Protein AF-A0A915DKQ3-F1 (afdb_monomer_lite)

InterPro domains:
  IPR008906 HAT, C-terminal dimerisation domain [PF05699] (6-49)
  IPR012337 Ribonuclease H-like superfamily [SSF53098] (5-55)

Radius of gyration: 16.56 Å; chains: 1; bounding box: 36×18×45 Å

Secondary structure (DSSP, 8-state):
-HHHHHHHHHHHHHS-SSSHHHHHHHHHTHHHHH-TTT---HHHHHHHHHHHHHTT-

Organism: NCBI:txid166011

Structure (mmCIF, N/CA/C/O backbone):
data_AF-A0A915DKQ3-F1
#
_entry.id   AF-A0A915DKQ3-F1
#
loop_
_atom_site.group_PDB
_atom_site.id
_atom_site.type_symbol
_atom_site.label_atom_id
_atom_site.label_alt_id
_atom_site.label_comp_id
_atom_site.label_asym_id
_atom_site.label_entity_id
_atom_site.label_seq_id
_atom_site.pdbx_PDB_ins_code
_atom_site.Cartn_x
_atom_site.Cartn_y
_atom_site.Cartn_z
_atom_site.occupancy
_atom_site.B_iso_or_equiv
_atom_site.auth_seq_id
_atom_site.auth_comp_id
_atom_site.auth_asym_id
_atom_site.auth_atom_id
_atom_site.pdbx_PDB_model_num
ATOM 1 N N . ASP A 1 1 ? 18.636 -8.870 -24.354 1.00 64.12 1 ASP A N 1
ATOM 2 C CA . ASP A 1 1 ? 18.847 -7.576 -23.671 1.00 64.12 1 ASP A CA 1
ATOM 3 C C . ASP A 1 1 ? 17.594 -6.854 -23.186 1.00 64.12 1 ASP A C 1
ATOM 5 O O . ASP A 1 1 ? 17.584 -6.457 -22.031 1.00 64.12 1 ASP A O 1
ATOM 9 N N . TRP A 1 2 ? 16.502 -6.744 -23.952 1.00 83.06 2 TRP A N 1
ATOM 10 C CA . TRP A 1 2 ? 15.304 -5.994 -23.510 1.00 83.06 2 TRP A CA 1
ATOM 11 C C . TRP A 1 2 ? 14.522 -6.582 -22.325 1.00 83.06 2 TRP A C 1
ATOM 13 O O . TRP A 1 2 ? 13.782 -5.858 -21.669 1.00 83.06 2 TRP A O 1
ATOM 23 N N . HIS A 1 3 ? 14.693 -7.870 -22.021 1.00 89.38 3 HIS A N 1
ATOM 24 C CA . HIS A 1 3 ? 14.002 -8.529 -20.908 1.00 89.38 3 HIS A CA 1
ATOM 25 C C . HIS A 1 3 ? 14.342 -7.894 -19.552 1.00 89.38 3 HIS A C 1
ATOM 27 O O . HIS A 1 3 ? 13.444 -7.635 -18.760 1.00 89.38 3 HIS A O 1
ATOM 33 N N . TYR A 1 4 ? 15.615 -7.573 -19.309 1.00 92.56 4 TYR A N 1
ATOM 34 C CA . TYR A 1 4 ? 16.035 -6.927 -18.061 1.00 92.56 4 TYR A CA 1
ATOM 35 C C . TYR A 1 4 ? 15.511 -5.492 -17.955 1.00 92.56 4 TYR A C 1
ATOM 37 O O . TYR A 1 4 ? 15.089 -5.071 -16.882 1.00 92.56 4 TYR A O 1
ATOM 45 N N . LEU A 1 5 ? 15.470 -4.764 -19.077 1.00 93.12 5 LEU A N 1
ATOM 46 C CA . LEU A 1 5 ? 14.896 -3.420 -19.115 1.00 93.12 5 LEU A CA 1
ATOM 47 C C . LEU A 1 5 ? 13.387 -3.442 -18.847 1.00 93.12 5 LEU A C 1
ATOM 49 O O . LEU A 1 5 ? 12.887 -2.579 -18.137 1.00 93.12 5 LEU A O 1
ATOM 53 N N . ALA A 1 6 ? 12.670 -4.427 -19.389 1.00 94.44 6 ALA A N 1
ATOM 54 C CA . ALA A 1 6 ? 11.235 -4.574 -19.171 1.00 94.44 6 ALA A CA 1
ATOM 55 C C . ALA A 1 6 ? 10.907 -4.872 -17.700 1.00 94.44 6 ALA A C 1
ATOM 57 O O . ALA A 1 6 ? 9.995 -4.262 -17.147 1.00 94.44 6 ALA A O 1
ATOM 58 N N . VAL A 1 7 ? 11.675 -5.756 -17.053 1.00 95.75 7 VAL A N 1
ATOM 59 C CA . VAL A 1 7 ? 11.525 -6.052 -15.617 1.00 95.75 7 VAL A CA 1
ATOM 60 C C . VAL A 1 7 ? 11.781 -4.795 -14.783 1.00 95.75 7 VAL A C 1
ATOM 62 O O . VAL A 1 7 ? 10.941 -4.424 -13.968 1.00 95.75 7 VAL A O 1
ATOM 65 N N . LEU A 1 8 ? 12.880 -4.084 -15.054 1.00 95.00 8 LEU A N 1
ATOM 66 C CA . LEU A 1 8 ? 13.219 -2.846 -14.350 1.00 95.00 8 LEU A CA 1
ATOM 67 C C . LEU A 1 8 ? 12.162 -1.749 -14.559 1.00 95.00 8 LEU A C 1
ATOM 69 O O . LEU A 1 8 ? 11.798 -1.042 -13.622 1.00 95.00 8 LEU A O 1
ATOM 73 N N . ALA A 1 9 ? 11.636 -1.614 -15.777 1.00 94.75 9 ALA A N 1
ATOM 74 C CA . ALA A 1 9 ? 10.580 -0.656 -16.074 1.00 94.75 9 ALA A CA 1
ATOM 75 C C . ALA A 1 9 ? 9.300 -0.965 -15.285 1.00 94.75 9 ALA A C 1
ATOM 77 O O . ALA A 1 9 ? 8.688 -0.042 -14.756 1.00 94.75 9 ALA A O 1
ATOM 78 N N . LEU A 1 10 ? 8.914 -2.239 -15.163 1.00 95.38 10 LEU A N 1
ATOM 79 C CA . LEU A 1 10 ? 7.758 -2.635 -14.355 1.00 95.38 10 LEU A CA 1
ATOM 80 C C . LEU A 1 10 ? 7.967 -2.323 -12.872 1.00 95.38 10 LEU A C 1
ATOM 82 O O . LEU A 1 10 ? 7.065 -1.771 -12.246 1.00 95.38 10 LEU A O 1
ATOM 86 N N . GLU A 1 11 ? 9.147 -2.612 -12.322 1.00 94.44 11 GLU A N 1
ATOM 87 C CA . GLU A 1 11 ? 9.463 -2.285 -10.928 1.00 94.44 11 GLU A CA 1
ATOM 88 C C . GLU A 1 11 ? 9.365 -0.777 -10.676 1.00 94.44 11 GLU A C 1
ATOM 90 O O . GLU A 1 11 ? 8.651 -0.355 -9.768 1.00 94.44 11 GLU A O 1
ATOM 95 N N . VAL A 1 12 ? 9.989 0.047 -11.524 1.00 94.88 12 VAL A N 1
ATOM 96 C CA . VAL A 1 12 ? 9.974 1.512 -11.380 1.00 94.88 12 VAL A CA 1
ATOM 97 C C . VAL A 1 12 ? 8.565 2.083 -11.545 1.00 94.88 12 VAL A C 1
ATOM 99 O O . VAL A 1 12 ? 8.149 2.926 -10.752 1.00 94.88 12 VAL A O 1
ATOM 102 N N . LEU A 1 13 ? 7.812 1.622 -12.547 1.00 94.06 13 LEU A N 1
ATOM 103 C CA . LEU A 1 13 ? 6.456 2.113 -12.815 1.00 94.06 13 LEU A CA 1
ATOM 104 C C . LEU A 1 13 ? 5.430 1.634 -11.779 1.00 94.06 13 LEU A C 1
ATOM 106 O O . LEU A 1 13 ? 4.384 2.263 -11.633 1.00 94.06 13 LEU A O 1
ATOM 110 N N . SER A 1 14 ? 5.715 0.546 -11.056 1.00 91.81 14 SER A N 1
ATOM 111 C CA . SER A 1 14 ? 4.853 0.056 -9.975 1.00 91.81 14 SER A CA 1
ATOM 112 C C . SER A 1 14 ? 4.928 0.911 -8.708 1.00 91.81 14 SER A C 1
ATOM 114 O O . SER A 1 14 ? 4.012 0.863 -7.883 1.00 91.81 14 SER A O 1
ATOM 116 N N . VAL A 1 1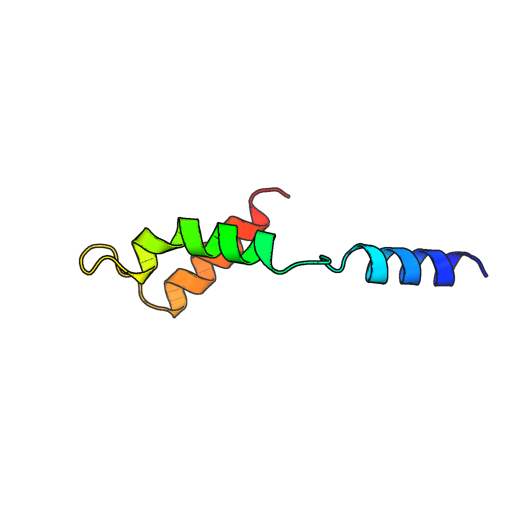5 ? 5.991 1.709 -8.548 1.00 91.69 15 VAL A N 1
ATOM 117 C CA . VAL A 1 15 ? 6.144 2.589 -7.391 1.00 91.69 15 VAL A CA 1
ATOM 118 C C . VAL A 1 15 ? 5.169 3.762 -7.527 1.00 91.69 15 VAL A C 1
ATOM 120 O O . VAL A 1 15 ? 5.273 4.553 -8.469 1.00 91.69 15 VAL A O 1
ATOM 123 N N . PRO A 1 16 ? 4.221 3.930 -6.591 1.00 88.94 16 PRO A N 1
ATOM 124 C CA . PRO A 1 16 ? 3.316 5.062 -6.633 1.00 88.94 16 PRO A CA 1
ATOM 125 C C . PRO A 1 16 ? 4.096 6.362 -6.414 1.00 88.94 16 PRO A C 1
ATOM 127 O O . PRO A 1 16 ? 4.862 6.495 -5.464 1.00 88.94 16 PRO A O 1
ATOM 130 N N . ALA A 1 17 ? 3.849 7.359 -7.263 1.00 91.00 17 ALA A N 1
ATOM 131 C CA . ALA A 1 17 ? 4.505 8.664 -7.165 1.00 91.00 17 ALA A CA 1
ATOM 132 C C . ALA A 1 17 ? 4.071 9.487 -5.933 1.00 91.00 17 ALA A C 1
ATOM 134 O O . ALA A 1 17 ? 4.669 10.520 -5.642 1.00 91.00 17 ALA A O 1
ATOM 135 N N . THR A 1 18 ? 3.004 9.078 -5.233 1.00 90.50 18 THR A N 1
ATOM 136 C CA . THR A 1 18 ? 2.444 9.806 -4.085 1.00 90.50 18 THR A CA 1
ATOM 137 C C . THR A 1 18 ? 1.926 8.859 -3.001 1.00 90.50 18 THR A C 1
ATOM 139 O O . THR A 1 18 ? 1.578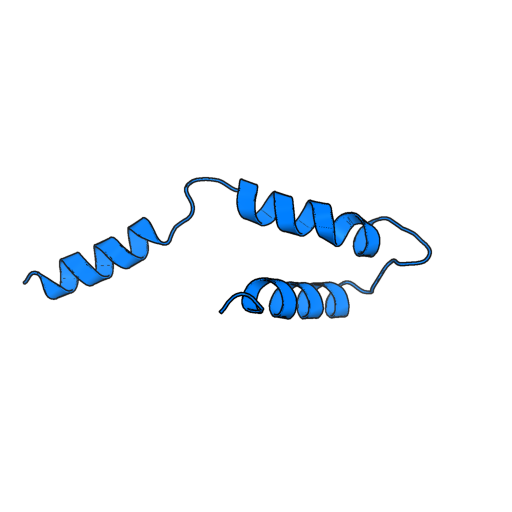 7.709 -3.271 1.00 90.50 18 THR A O 1
ATOM 142 N N . SER A 1 19 ? 1.811 9.370 -1.772 1.00 87.25 19 SER A N 1
ATOM 143 C CA . SER A 1 19 ? 1.201 8.682 -0.623 1.00 87.25 19 SER A CA 1
ATOM 144 C C . SER A 1 19 ? -0.332 8.680 -0.635 1.00 87.25 19 SER A C 1
ATOM 146 O O . SER A 1 19 ? -0.951 7.959 0.150 1.00 87.25 19 SER A O 1
ATOM 148 N N . ALA A 1 20 ? -0.965 9.438 -1.537 1.00 87.69 20 ALA A N 1
ATOM 149 C CA . ALA A 1 20 ? -2.415 9.621 -1.586 1.00 87.69 20 ALA A CA 1
ATOM 150 C C . ALA A 1 20 ? -3.241 8.310 -1.609 1.00 87.69 20 ALA A C 1
ATOM 152 O O . ALA A 1 20 ? -4.295 8.265 -0.965 1.00 87.69 20 ALA A O 1
ATOM 153 N N . PRO A 1 21 ? -2.812 7.217 -2.282 1.00 82.94 21 PRO A N 1
ATOM 154 C CA . PRO A 1 21 ? -3.532 5.941 -2.231 1.00 82.94 21 PRO A CA 1
ATOM 155 C C . PRO A 1 21 ? -3.614 5.355 -0.815 1.00 82.94 21 PRO A C 1
ATOM 157 O O . PRO A 1 21 ? -4.670 4.882 -0.394 1.00 82.94 21 PRO A O 1
ATOM 160 N N . VAL A 1 22 ? -2.520 5.440 -0.058 1.00 85.19 22 VAL A N 1
ATOM 161 C CA . VAL A 1 22 ? -2.428 4.945 1.321 1.00 85.19 22 VAL A CA 1
ATOM 162 C C . VAL A 1 22 ? -3.221 5.845 2.274 1.00 85.19 22 VAL A C 1
ATOM 164 O O . VAL A 1 22 ? -3.957 5.355 3.130 1.00 85.19 22 VAL A O 1
ATOM 167 N N . GLU A 1 23 ? -3.163 7.164 2.087 1.00 86.44 23 GLU A N 1
ATOM 168 C CA . GLU A 1 23 ? -3.958 8.127 2.864 1.00 86.44 23 GLU A CA 1
ATOM 169 C C . GLU A 1 23 ? -5.469 7.918 2.696 1.00 86.44 23 GLU A C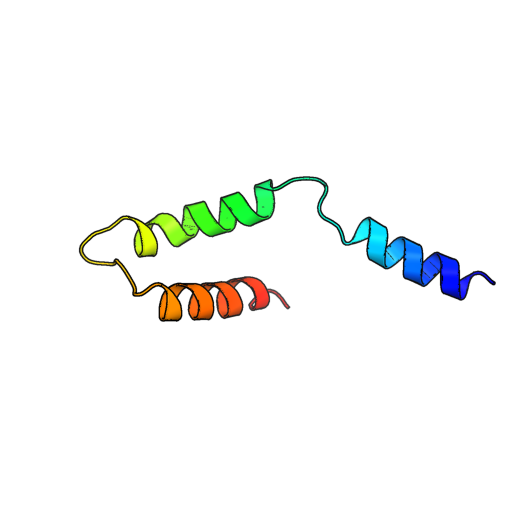 1
ATOM 171 O O . GLU A 1 23 ? -6.228 8.045 3.663 1.00 86.44 23 GLU A O 1
ATOM 176 N N . ARG A 1 24 ? -5.923 7.537 1.494 1.00 88.06 24 ARG A N 1
ATOM 177 C CA . ARG A 1 24 ? -7.328 7.188 1.242 1.00 88.06 24 ARG A CA 1
ATOM 178 C C . ARG A 1 24 ? -7.756 5.962 2.053 1.00 88.06 24 ARG A C 1
ATOM 180 O O . ARG A 1 24 ? -8.825 5.991 2.664 1.00 88.06 24 ARG A O 1
ATOM 187 N N . ILE A 1 25 ? -6.917 4.927 2.099 1.00 86.38 25 ILE A N 1
ATOM 188 C CA . ILE A 1 25 ? -7.161 3.716 2.896 1.00 86.38 25 ILE A CA 1
ATOM 189 C C . ILE A 1 25 ? -7.243 4.068 4.390 1.00 86.38 25 ILE A C 1
ATOM 191 O O . ILE A 1 25 ? -8.191 3.669 5.069 1.00 86.38 25 ILE A O 1
ATOM 195 N N . PHE A 1 26 ? -6.317 4.883 4.903 1.00 83.44 26 PHE A N 1
ATOM 196 C CA . PHE A 1 26 ? -6.350 5.320 6.303 1.00 83.44 26 PHE A CA 1
ATOM 197 C C . PHE A 1 26 ? -7.547 6.208 6.637 1.00 83.44 26 PHE A C 1
ATOM 199 O O . PHE A 1 26 ? -8.116 6.088 7.723 1.00 83.44 26 PHE A O 1
ATOM 206 N N . SER A 1 27 ? -7.971 7.061 5.705 1.00 86.25 27 SER A N 1
ATOM 207 C CA . SER A 1 27 ? -9.174 7.881 5.872 1.00 86.25 27 SER A CA 1
ATOM 208 C C . SER A 1 27 ? -10.421 7.007 6.036 1.00 86.25 27 SER A C 1
ATOM 210 O O . SER A 1 27 ? -11.251 7.271 6.905 1.00 86.25 27 SER A O 1
ATOM 212 N N . GLN A 1 28 ? -10.523 5.917 5.268 1.00 83.69 28 GLN A N 1
ATOM 213 C CA . GLN A 1 28 ? -11.609 4.938 5.391 1.00 83.69 28 GLN A CA 1
ATOM 214 C C . GLN A 1 28 ? -11.507 4.113 6.684 1.00 83.69 28 GLN A C 1
ATOM 216 O O . GLN A 1 28 ? -12.511 3.895 7.363 1.00 83.69 28 GLN A O 1
ATOM 221 N N . ALA A 1 29 ? -10.292 3.731 7.087 1.00 84.25 29 ALA A N 1
ATOM 222 C CA . ALA A 1 29 ? -10.030 3.055 8.359 1.00 84.25 29 ALA A CA 1
ATOM 223 C C . ALA A 1 29 ? -10.170 3.978 9.593 1.00 84.25 29 ALA A C 1
ATOM 225 O O . ALA A 1 29 ? -10.028 3.527 10.735 1.00 84.25 29 ALA A O 1
ATOM 226 N N . GLY A 1 30 ? -10.486 5.264 9.401 1.00 80.19 30 GLY A N 1
ATOM 227 C CA . GLY A 1 30 ? -10.683 6.254 10.463 1.00 80.19 30 GLY A CA 1
ATOM 228 C C . GLY A 1 30 ? -11.711 5.828 11.517 1.00 80.19 30 GLY A C 1
ATOM 229 O O . GLY A 1 30 ? -11.527 6.083 12.707 1.00 80.19 30 GLY A O 1
ATOM 230 N N . LEU A 1 31 ? -12.763 5.113 11.106 1.00 73.56 31 LEU A N 1
ATOM 231 C CA . LEU A 1 31 ? -13.788 4.593 12.017 1.00 73.56 31 LEU A CA 1
ATOM 232 C C . LEU A 1 31 ? -13.245 3.512 12.964 1.00 73.56 31 LEU A C 1
ATOM 234 O O . LEU A 1 31 ? -13.615 3.508 14.136 1.00 73.56 31 LEU A O 1
ATOM 238 N N . ALA A 1 32 ? -12.349 2.645 12.482 1.00 72.69 32 ALA A N 1
ATOM 239 C CA . ALA A 1 32 ? -11.737 1.564 13.262 1.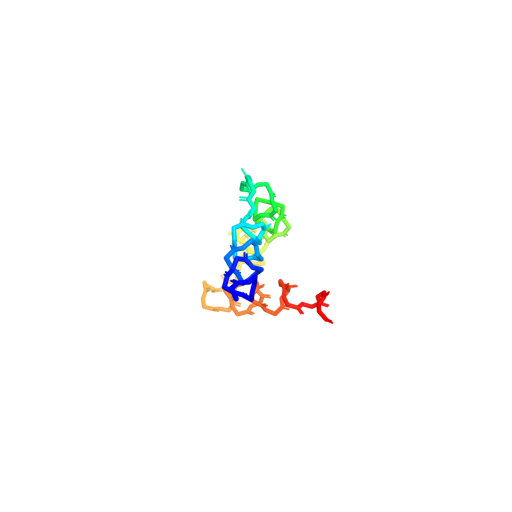00 72.69 32 ALA A CA 1
ATOM 240 C C . ALA A 1 32 ? -10.535 2.027 14.109 1.00 72.69 32 ALA A C 1
ATOM 242 O O . ALA A 1 32 ? -10.135 1.351 15.053 1.00 72.69 32 ALA A O 1
ATOM 243 N N . THR A 1 33 ? -9.957 3.189 13.791 1.00 78.81 33 THR A N 1
ATOM 244 C CA . THR A 1 33 ? -8.796 3.755 14.503 1.00 78.81 33 THR A CA 1
ATOM 245 C C . THR A 1 33 ? -9.174 4.824 15.535 1.00 78.81 33 THR A C 1
ATOM 247 O O . THR A 1 33 ? -8.553 4.880 16.596 1.00 78.81 33 THR A O 1
ATOM 250 N N . ARG A 1 34 ? -10.179 5.675 15.259 1.00 78.19 34 ARG A N 1
ATOM 251 C CA . ARG A 1 34 ? -10.512 6.849 16.098 1.00 78.19 34 ARG A CA 1
ATOM 252 C C . ARG A 1 34 ? -11.729 6.674 17.008 1.00 78.19 34 ARG A C 1
ATOM 254 O O . ARG A 1 34 ? -11.768 7.283 18.073 1.00 78.19 34 ARG A O 1
ATOM 261 N N . SER A 1 35 ? -12.738 5.895 16.614 1.00 79.38 35 SER A N 1
ATOM 262 C CA . SER A 1 35 ? -13.972 5.761 17.404 1.00 79.38 35 SER A CA 1
ATOM 263 C C . SER A 1 35 ? -13.750 4.866 18.619 1.00 79.38 35 SER A C 1
ATOM 265 O O . SER A 1 35 ? -13.452 3.696 18.444 1.00 79.38 35 SER A O 1
ATOM 267 N N . HIS A 1 36 ? -13.980 5.351 19.844 1.00 79.69 36 HIS A N 1
ATOM 268 C CA . HIS A 1 36 ? -13.819 4.536 21.061 1.00 79.69 36 HIS A CA 1
ATOM 269 C C . HIS A 1 36 ? -14.659 3.244 21.045 1.00 79.69 36 HIS A C 1
ATOM 271 O O . HIS A 1 36 ? -14.228 2.224 21.568 1.00 79.69 36 HIS A O 1
ATOM 277 N N . ARG A 1 37 ? -15.856 3.271 20.438 1.00 82.44 37 ARG A N 1
ATOM 278 C CA . ARG A 1 37 ? -16.751 2.099 20.362 1.00 82.44 37 ARG A CA 1
ATOM 279 C C . ARG A 1 37 ? -16.355 1.100 19.280 1.00 82.44 37 ARG A C 1
ATOM 281 O O . ARG A 1 37 ? -16.619 -0.084 19.438 1.00 82.44 37 ARG A O 1
ATOM 288 N N . ASN A 1 38 ? -15.735 1.578 18.204 1.00 81.25 38 ASN A N 1
ATOM 289 C CA . ASN A 1 38 ? -15.383 0.751 17.048 1.00 81.25 38 ASN A CA 1
ATOM 290 C C . ASN A 1 38 ? -13.866 0.558 16.933 1.00 81.25 38 ASN A C 1
ATOM 292 O O . ASN A 1 38 ? -13.390 0.083 15.905 1.00 81.25 38 ASN A O 1
ATOM 296 N N . ARG A 1 39 ? -13.103 0.952 17.960 1.00 82.94 39 ARG A N 1
ATOM 297 C CA . ARG A 1 39 ? -11.648 0.869 17.960 1.00 82.94 39 ARG A CA 1
ATOM 298 C C . ARG A 1 39 ? -11.242 -0.592 18.000 1.00 82.94 39 ARG A C 1
ATOM 300 O O . ARG A 1 39 ? -11.501 -1.281 18.983 1.00 82.94 39 ARG A O 1
ATOM 307 N N . THR A 1 40 ? -10.593 -1.051 16.942 1.00 84.94 40 THR A N 1
ATOM 308 C CA . THR A 1 40 ? -10.047 -2.405 16.885 1.00 84.94 40 THR A CA 1
ATOM 309 C C . THR A 1 40 ? -8.624 -2.424 17.428 1.00 84.94 40 THR A C 1
ATOM 311 O O . THR A 1 40 ? -7.902 -1.424 17.378 1.00 84.94 40 THR A O 1
ATOM 314 N N . GLU A 1 41 ? -8.202 -3.577 17.938 1.00 87.00 41 GLU A N 1
ATOM 315 C CA . GLU A 1 41 ? -6.801 -3.806 18.281 1.00 87.00 41 GLU A CA 1
ATOM 316 C C . GLU A 1 41 ? -5.918 -3.649 17.032 1.00 87.00 41 GLU A C 1
ATOM 318 O O . GLU A 1 41 ? -6.330 -3.977 15.918 1.00 87.00 41 GLU A O 1
ATOM 323 N N . PHE A 1 42 ? -4.695 -3.149 17.211 1.00 84.38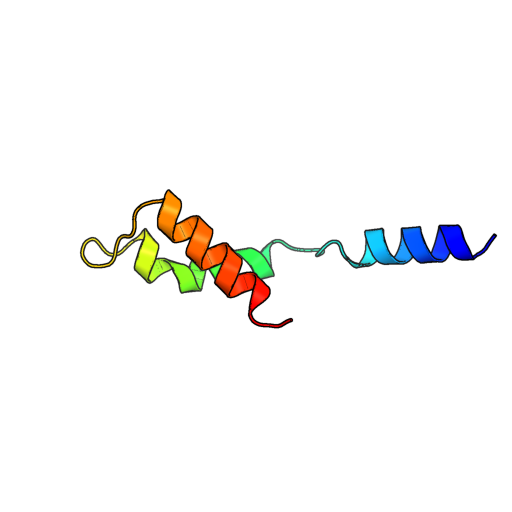 42 PHE A N 1
ATOM 324 C CA . PHE A 1 42 ? -3.761 -2.876 16.117 1.00 84.38 42 PHE A CA 1
ATOM 325 C C . PHE A 1 42 ? -3.457 -4.116 15.257 1.00 84.38 42 PHE A C 1
ATOM 327 O O . PHE A 1 42 ? -3.389 -4.020 14.032 1.00 84.38 42 PHE A O 1
ATOM 334 N N . SER A 1 43 ? -3.332 -5.287 15.886 1.00 87.62 43 SER A N 1
ATOM 335 C CA . SER A 1 43 ? -3.097 -6.576 15.219 1.00 87.62 43 SER A CA 1
ATOM 336 C C . SER A 1 43 ? -4.233 -6.950 14.252 1.00 87.62 43 SER A C 1
ATOM 338 O O . SER A 1 43 ? -3.993 -7.300 13.091 1.00 87.62 43 SER A O 1
ATOM 340 N N . LEU A 1 44 ? -5.482 -6.796 14.700 1.00 88.62 44 LEU A N 1
ATOM 341 C CA . LEU A 1 44 ? -6.678 -7.045 13.899 1.00 88.62 44 LEU A CA 1
ATOM 342 C C . LEU A 1 44 ? -6.833 -6.008 12.780 1.00 88.62 44 LEU A C 1
ATOM 344 O O . LEU A 1 44 ? -7.155 -6.368 11.650 1.00 88.62 44 LEU A O 1
ATOM 348 N N . LEU A 1 45 ? -6.553 -4.737 13.077 1.00 89.12 45 LEU A N 1
ATOM 349 C CA . LEU A 1 45 ? -6.657 -3.630 12.125 1.00 89.12 45 LEU A CA 1
ATOM 350 C C . LEU A 1 45 ? -5.689 -3.817 10.945 1.00 89.12 45 LEU A C 1
ATOM 352 O O . LEU A 1 45 ? -6.091 -3.675 9.792 1.00 89.12 45 LEU A O 1
ATOM 356 N N . ASN A 1 46 ? -4.446 -4.230 11.214 1.00 88.44 46 ASN A N 1
ATOM 357 C CA . ASN A 1 46 ? -3.472 -4.560 10.169 1.00 88.44 46 ASN A CA 1
ATOM 358 C C . ASN A 1 46 ? -3.923 -5.738 9.301 1.00 88.44 46 ASN A C 1
ATOM 360 O O . ASN A 1 46 ? -3.805 -5.682 8.078 1.00 88.44 46 ASN A O 1
ATOM 364 N N . SER A 1 47 ? -4.478 -6.783 9.918 1.00 89.31 47 SER A N 1
ATOM 365 C CA . SER A 1 47 ? -4.988 -7.949 9.187 1.00 89.31 47 SER A CA 1
ATOM 366 C C . SER A 1 47 ? -6.155 -7.567 8.270 1.00 89.31 47 SER A C 1
ATOM 368 O O . SER A 1 47 ? -6.206 -7.973 7.110 1.00 89.31 47 SER A O 1
ATOM 370 N N . GLN A 1 48 ? -7.069 -6.727 8.760 1.00 88.62 48 GLN A N 1
ATOM 371 C CA . GLN A 1 48 ? -8.195 -6.217 7.979 1.00 88.62 48 GLN A CA 1
ATOM 372 C C . GLN A 1 48 ? -7.744 -5.298 6.841 1.00 88.62 48 GLN A C 1
ATOM 374 O O . GLN A 1 48 ? -8.259 -5.422 5.732 1.00 88.62 48 GLN A O 1
ATOM 379 N N . LEU A 1 49 ? -6.771 -4.415 7.089 1.00 88.31 49 LEU A N 1
ATOM 380 C CA . LEU A 1 49 ? -6.179 -3.565 6.055 1.00 88.31 49 LEU A CA 1
ATOM 381 C C . LEU A 1 49 ? -5.517 -4.394 4.957 1.00 88.31 49 LEU A C 1
ATOM 383 O O . LEU A 1 49 ? -5.727 -4.114 3.781 1.00 88.31 49 LEU A O 1
ATOM 387 N N . LEU A 1 50 ? -4.780 -5.444 5.325 1.00 89.00 50 LEU A N 1
ATOM 388 C CA . LEU A 1 50 ? -4.167 -6.349 4.359 1.00 89.00 50 LEU A CA 1
ATOM 389 C C . LEU A 1 50 ? -5.229 -7.014 3.476 1.00 89.00 50 LEU A C 1
ATOM 391 O O . LEU A 1 50 ? -5.106 -6.986 2.254 1.00 89.00 50 LEU A O 1
ATOM 395 N N . VAL A 1 51 ? -6.298 -7.559 4.063 1.00 89.94 51 VAL A N 1
ATOM 396 C CA . VAL A 1 51 ? -7.401 -8.151 3.286 1.00 89.94 51 VAL A CA 1
ATOM 397 C C . VAL A 1 51 ? -8.082 -7.101 2.404 1.00 89.94 51 VAL A C 1
ATOM 399 O O . VAL A 1 51 ? -8.385 -7.377 1.247 1.00 89.94 51 VAL A O 1
ATOM 402 N N . TYR A 1 52 ? -8.294 -5.889 2.918 1.00 88.00 52 TYR A N 1
ATOM 403 C CA . TYR A 1 52 ? -8.933 -4.799 2.185 1.00 88.00 52 TYR A CA 1
ATOM 404 C C . TYR A 1 52 ? -8.126 -4.360 0.956 1.00 88.00 52 TYR A C 1
ATOM 406 O O . TYR A 1 52 ? -8.685 -4.282 -0.136 1.00 88.00 52 TYR A O 1
ATOM 414 N N . CYS A 1 53 ? -6.819 -4.135 1.110 1.00 86.25 53 CYS A N 1
ATOM 415 C CA . CYS A 1 53 ? -5.932 -3.735 0.015 1.00 86.25 53 CYS A CA 1
ATOM 416 C C . CYS A 1 53 ? -5.847 -4.792 -1.095 1.00 86.25 53 CYS A C 1
ATOM 418 O O . CYS A 1 53 ? -5.689 -4.438 -2.259 1.00 86.25 53 CYS A O 1
ATOM 420 N N . ASN A 1 54 ? -5.984 -6.074 -0.744 1.00 87.56 54 ASN A N 1
ATOM 421 C CA . ASN A 1 54 ? -5.916 -7.187 -1.693 1.00 87.56 54 ASN A CA 1
ATOM 422 C C . ASN A 1 54 ? -7.279 -7.587 -2.284 1.00 87.56 54 ASN A C 1
ATOM 424 O O . ASN A 1 54 ? -7.330 -8.437 -3.163 1.00 87.56 54 ASN A O 1
ATOM 428 N N . ARG A 1 55 ? -8.394 -6.986 -1.843 1.00 81.88 55 ARG A N 1
ATOM 429 C CA . ARG A 1 55 ? -9.751 -7.348 -2.300 1.00 81.88 55 ARG A CA 1
ATOM 430 C C . ARG A 1 55 ? -10.057 -6.914 -3.745 1.00 81.88 55 ARG A C 1
ATOM 432 O O . ARG A 1 55 ? -11.101 -7.282 -4.272 1.00 81.88 55 ARG A O 1
ATOM 439 N N . GLY A 1 56 ? -9.201 -6.080 -4.339 1.00 61.56 56 GLY A N 1
ATOM 440 C CA . GLY A 1 56 ? -9.320 -5.571 -5.711 1.00 61.56 56 GLY A CA 1
ATOM 441 C C . GLY A 1 56 ? -8.450 -6.294 -6.747 1.00 61.56 56 GLY A C 1
ATOM 442 O O . GLY A 1 56 ? -8.354 -5.800 -7.868 1.00 61.56 56 GLY A O 1
ATOM 443 N N . ILE A 1 57 ? -7.808 -7.402 -6.359 1.00 49.84 57 ILE A N 1
ATOM 444 C CA . ILE A 1 57 ? -7.145 -8.375 -7.244 1.00 49.84 57 ILE A CA 1
ATOM 445 C C . ILE A 1 57 ? -8.158 -9.480 -7.553 1.00 49.84 57 ILE A C 1
ATOM 447 O O . ILE A 1 57 ? -8.230 -9.898 -8.728 1.00 49.84 57 ILE A O 1
#

Foldseek 3Di:
DCVVVVVVVCVVVVDDPDCVVVVVLVVVCCQC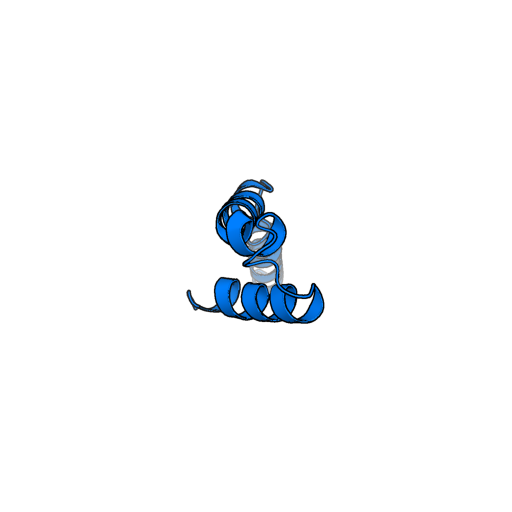PPDPVNPDDPVVSVVVSVCVVPVVD

Sequence (57 aa):
DWHYLAVLALEVLSVPATSAPVERIFSQAGLATRSHRNRTEFSLLNSQLLVYCNRGI

pLDDT: mean 85.54, std 8.35, range [49.84, 95.75]